Protein AF-A0A0B7BZN5-F1 (afdb_monomer_lite)

Radius of gyration: 13.62 Å; chains: 1; bounding box: 31×29×31 Å

Sequence (101 aa):
VNWSQHWFEYFPNPPINILGIIENLLAHHDLHLLQHFVKCGITSQIYAWPLLETVFSEVLTQDEWLMLWDNVLSNHPAFLIMSVVAYSICARGPLMKCTEL

pLDDT: mean 93.5, std 7.79, range [58.97, 98.56]

InterPro domains:
  IPR000195 Rab-GAP-TBC domain [PF00566] (19-86)
  IPR000195 Rab-GAP-TBC domain [PS50086] (1-76)
  IPR035969 Rab-GAP-TBC domain superfamily [SSF47923] (19-82)
  IPR051570 TBC1 domain family involved in cilium biogenesis [PTHR19853] (7-99)

Organism: NCBI:txid1028688

Structure (mmCIF, N/CA/C/O backbone):
data_AF-A0A0B7BZN5-F1
#
_entry.id   AF-A0A0B7BZN5-F1
#
loop_
_atom_site.group_PDB
_atom_site.id
_atom_site.type_symbol
_atom_site.label_atom_id
_atom_site.label_alt_id
_atom_site.label_comp_id
_atom_site.label_asym_id
_atom_site.label_entity_id
_atom_site.label_seq_id
_atom_site.pdbx_PDB_ins_code
_atom_site.Cartn_x
_atom_site.Cartn_y
_atom_site.Cartn_z
_atom_site.occupancy
_atom_site.B_iso_or_equiv
_atom_site.auth_seq_id
_atom_site.auth_comp_id
_atom_site.auth_asym_id
_atom_site.auth_atom_id
_atom_site.pdbx_PDB_model_num
ATOM 1 N N . VAL A 1 1 ? 13.185 -10.098 -15.461 1.00 58.97 1 VAL A N 1
ATOM 2 C CA . VAL A 1 1 ? 12.549 -9.794 -14.159 1.00 58.97 1 VAL A CA 1
ATOM 3 C C . VAL A 1 1 ? 11.083 -9.496 -14.426 1.00 58.97 1 VAL A C 1
ATOM 5 O O . VAL A 1 1 ? 10.825 -8.638 -15.259 1.00 58.97 1 VAL A O 1
ATOM 8 N N . ASN A 1 2 ? 10.149 -10.240 -13.827 1.00 70.62 2 ASN A N 1
ATOM 9 C CA . ASN A 1 2 ? 8.710 -10.059 -14.044 1.00 70.62 2 ASN A CA 1
ATOM 10 C C . ASN A 1 2 ? 8.070 -9.480 -12.772 1.00 70.62 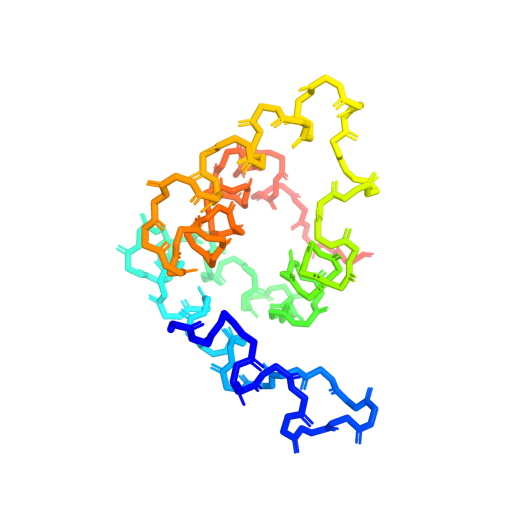2 ASN A C 1
ATOM 12 O O . ASN A 1 2 ? 7.862 -10.202 -11.803 1.00 70.62 2 ASN A O 1
ATOM 16 N N . TRP A 1 3 ? 7.809 -8.172 -12.778 1.00 68.31 3 TRP A N 1
ATOM 17 C CA . TRP A 1 3 ? 7.283 -7.414 -11.635 1.00 68.31 3 TRP A CA 1
ATOM 18 C C . TRP A 1 3 ? 5.851 -7.807 -11.255 1.00 68.31 3 TRP A C 1
ATOM 20 O O . TRP A 1 3 ? 5.472 -7.708 -10.093 1.00 68.31 3 TRP A O 1
ATOM 30 N N . SER A 1 4 ? 5.080 -8.305 -12.223 1.00 70.44 4 SER A N 1
ATOM 31 C CA . SER A 1 4 ? 3.633 -8.508 -12.095 1.00 70.44 4 SER A CA 1
ATOM 32 C C . SER A 1 4 ? 3.220 -9.957 -12.340 1.00 70.44 4 SER A C 1
ATOM 34 O O . SER A 1 4 ? 2.063 -10.218 -12.661 1.00 70.44 4 SER A O 1
ATOM 36 N N . GLN A 1 5 ? 4.149 -10.908 -12.198 1.00 74.56 5 GLN A N 1
ATOM 37 C CA . GLN A 1 5 ? 3.941 -12.306 -12.594 1.00 74.56 5 GLN A CA 1
ATOM 38 C C . GLN A 1 5 ? 2.681 -12.933 -11.981 1.00 74.56 5 GLN A C 1
ATOM 40 O O . GLN A 1 5 ? 1.986 -13.676 -12.666 1.00 74.56 5 GLN A O 1
ATOM 45 N N . HIS A 1 6 ? 2.375 -12.597 -10.727 1.00 81.06 6 HIS A N 1
ATOM 46 C CA . HIS A 1 6 ? 1.221 -13.124 -9.989 1.00 81.06 6 HIS A CA 1
ATOM 47 C C . HIS A 1 6 ? 0.084 -12.104 -9.827 1.00 81.06 6 HIS A C 1
ATOM 49 O O . HIS A 1 6 ? -0.929 -12.380 -9.192 1.00 81.06 6 HIS A O 1
ATOM 55 N N . TRP A 1 7 ? 0.239 -10.907 -10.396 1.00 81.06 7 TRP A N 1
ATOM 56 C CA . TRP A 1 7 ? -0.703 -9.805 -10.198 1.00 81.06 7 TRP A CA 1
ATOM 57 C C . TRP A 1 7 ? -2.031 -10.052 -10.926 1.00 81.06 7 TRP A C 1
ATOM 59 O O . TRP A 1 7 ? -3.094 -9.677 -10.448 1.00 81.06 7 TRP A O 1
ATOM 69 N N . PHE A 1 8 ? -1.986 -10.753 -12.057 1.00 81.12 8 PHE A N 1
ATOM 70 C CA . PHE A 1 8 ? -3.163 -11.007 -12.890 1.00 81.12 8 PHE A CA 1
ATOM 71 C C . PHE A 1 8 ? -3.700 -12.438 -12.779 1.00 81.12 8 PHE A C 1
ATOM 73 O O . PHE A 1 8 ? -4.571 -12.814 -13.557 1.00 81.12 8 PHE A O 1
ATOM 80 N N . GLU A 1 9 ? -3.217 -13.236 -11.818 1.00 82.81 9 GLU A N 1
ATOM 81 C CA . GLU A 1 9 ? -3.635 -14.642 -11.658 1.00 82.81 9 GLU A CA 1
ATOM 82 C C . GLU A 1 9 ? -5.146 -14.808 -11.469 1.00 82.81 9 GLU A C 1
ATOM 84 O O . GLU A 1 9 ? -5.716 -15.795 -11.929 1.00 82.81 9 GLU A O 1
ATOM 89 N N . TYR A 1 10 ? -5.793 -13.841 -10.818 1.00 80.00 10 TYR A N 1
ATOM 90 C CA . TYR A 1 10 ? -7.209 -13.913 -10.454 1.00 80.00 10 TYR A CA 1
ATOM 91 C C . TYR A 1 10 ? -8.071 -12.849 -11.138 1.00 80.00 10 TYR A C 1
ATOM 93 O O . TYR A 1 10 ? -9.227 -12.674 -10.747 1.00 80.00 10 TYR A O 1
ATOM 101 N N . PHE A 1 11 ? -7.537 -12.153 -12.150 1.00 79.69 11 PHE A N 1
ATOM 102 C CA . PHE A 1 11 ? -8.233 -11.058 -12.828 1.00 79.69 11 PHE A CA 1
ATOM 103 C C . PHE A 1 11 ? -9.642 -11.490 -13.294 1.00 79.69 11 PHE A C 1
ATOM 105 O O . PHE A 1 11 ? -9.775 -12.559 -13.899 1.00 79.69 11 PHE A O 1
ATOM 112 N N . PRO A 1 12 ? -10.704 -10.696 -13.031 1.00 81.81 12 PRO A N 1
ATOM 113 C CA . PRO A 1 12 ? -10.700 -9.308 -12.545 1.00 81.81 12 PRO A CA 1
ATOM 114 C C . PRO A 1 12 ? -10.603 -9.131 -11.019 1.00 81.81 12 PRO A C 1
ATOM 116 O O . PRO A 1 12 ? -10.648 -8.004 -10.542 1.00 81.81 12 PRO A O 1
ATOM 119 N N . ASN A 1 13 ? -10.485 -10.207 -10.241 1.00 85.62 13 ASN A N 1
ATOM 120 C CA . ASN A 1 13 ? -10.358 -10.107 -8.787 1.00 85.62 13 ASN A CA 1
ATOM 121 C C . ASN A 1 13 ? -8.942 -9.661 -8.368 1.00 85.62 13 ASN A C 1
ATOM 123 O O . ASN A 1 13 ? -7.979 -9.924 -9.099 1.00 85.62 13 ASN A O 1
ATOM 127 N N . PRO A 1 14 ? -8.790 -9.056 -7.172 1.00 87.25 14 PRO A N 1
ATOM 128 C CA . PRO A 1 14 ? -7.485 -8.698 -6.625 1.00 87.25 14 PRO A CA 1
ATOM 129 C C . PRO A 1 14 ? -6.525 -9.899 -6.521 1.00 87.25 14 PRO A C 1
ATOM 131 O O . PRO A 1 14 ? -6.966 -11.034 -6.313 1.00 87.25 14 PRO A O 1
ATOM 134 N N . PRO A 1 15 ? -5.200 -9.679 -6.590 1.00 90.62 15 PRO A N 1
ATOM 135 C CA . PRO A 1 15 ? -4.191 -10.726 -6.469 1.00 90.62 15 PRO A CA 1
ATOM 136 C C . PRO A 1 15 ? -4.061 -11.210 -5.019 1.00 90.62 15 PRO A C 1
ATOM 138 O O . PRO A 1 15 ? -3.186 -10.768 -4.273 1.00 90.62 15 PRO A O 1
ATOM 141 N N . ILE A 1 16 ? -4.912 -12.154 -4.617 1.00 91.31 16 ILE A N 1
ATOM 142 C CA . ILE A 1 16 ? -5.017 -12.654 -3.232 1.00 91.31 16 ILE A CA 1
ATOM 143 C C . ILE A 1 16 ? -3.658 -13.124 -2.686 1.00 91.31 16 ILE A C 1
ATOM 145 O O . ILE A 1 16 ? -3.325 -12.848 -1.536 1.00 91.31 16 ILE A O 1
ATOM 149 N N . ASN A 1 17 ? -2.835 -13.764 -3.523 1.00 92.31 17 ASN A N 1
ATOM 150 C CA . ASN A 1 17 ? -1.489 -14.207 -3.150 1.00 92.31 17 ASN A CA 1
ATOM 151 C C . ASN A 1 17 ? -0.577 -13.036 -2.741 1.00 92.31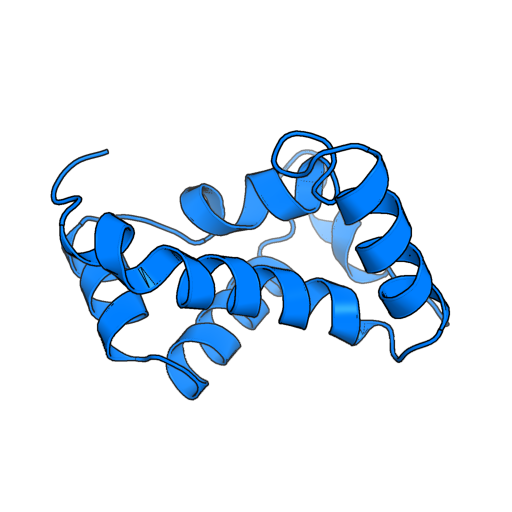 17 ASN A C 1
ATOM 153 O O . ASN A 1 17 ? 0.137 -13.122 -1.744 1.00 92.31 17 ASN A O 1
ATOM 157 N N . ILE A 1 18 ? -0.620 -11.925 -3.483 1.00 93.38 18 ILE A N 1
ATOM 158 C CA . ILE A 1 18 ? 0.170 -10.722 -3.183 1.00 93.38 18 ILE A CA 1
ATOM 159 C C . ILE A 1 18 ? -0.352 -10.049 -1.911 1.00 93.38 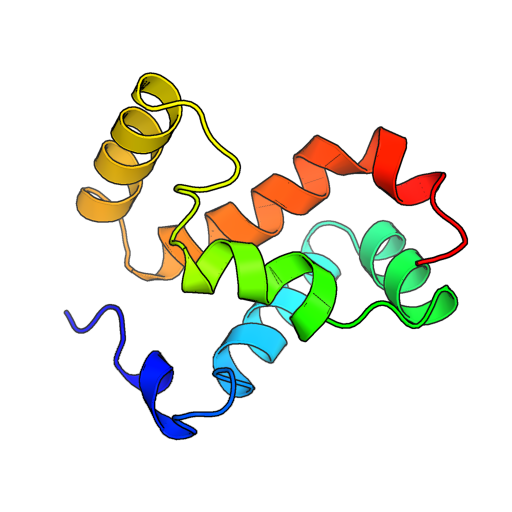18 ILE A C 1
ATOM 161 O O . ILE A 1 18 ? 0.437 -9.635 -1.063 1.00 93.38 18 ILE A O 1
ATOM 165 N N . LEU A 1 19 ? -1.673 -9.988 -1.742 1.00 96.00 19 LEU A N 1
ATOM 166 C CA . LEU A 1 19 ? -2.293 -9.436 -0.538 1.00 96.00 19 LEU A CA 1
ATOM 167 C C . LEU A 1 19 ? -1.922 -10.239 0.719 1.00 96.00 19 LEU A C 1
ATOM 169 O O . LEU A 1 19 ? -1.558 -9.649 1.734 1.00 96.00 19 LEU A O 1
ATOM 173 N N . GLY A 1 20 ? -1.888 -11.571 0.628 1.00 96.31 20 GLY A N 1
ATOM 174 C CA . GLY A 1 20 ? -1.401 -12.429 1.711 1.00 96.31 20 GLY A CA 1
ATOM 175 C C . GLY A 1 20 ? 0.084 -12.214 2.031 1.00 96.31 20 GLY A C 1
ATOM 176 O O . GLY A 1 20 ? 0.481 -12.242 3.195 1.00 96.31 20 GLY A O 1
ATOM 177 N N . ILE A 1 21 ? 0.925 -11.938 1.025 1.00 95.94 21 ILE A N 1
ATOM 178 C CA . ILE A 1 21 ? 2.326 -11.543 1.255 1.00 95.94 21 ILE A CA 1
ATOM 179 C C . ILE A 1 21 ? 2.390 -10.227 2.044 1.00 95.94 21 ILE A C 1
ATOM 181 O O . ILE A 1 21 ? 3.171 -10.126 2.989 1.00 95.94 21 ILE A O 1
ATOM 185 N N . ILE A 1 22 ? 1.558 -9.242 1.702 1.00 97.75 22 ILE A N 1
ATOM 186 C CA . ILE A 1 22 ? 1.502 -7.948 2.398 1.00 97.75 22 ILE A CA 1
ATOM 187 C C . ILE A 1 22 ? 1.062 -8.116 3.854 1.00 97.75 22 ILE A C 1
ATOM 189 O O . ILE A 1 22 ? 1.671 -7.511 4.734 1.00 97.75 22 ILE A O 1
ATOM 193 N N . GLU A 1 23 ? 0.063 -8.955 4.135 1.00 97.94 23 GLU A N 1
ATOM 194 C CA . GLU A 1 23 ? -0.352 -9.263 5.513 1.00 97.94 23 GLU A CA 1
ATOM 195 C C . GLU A 1 23 ? 0.777 -9.913 6.312 1.00 97.94 23 GLU A C 1
ATOM 197 O O . GLU A 1 23 ? 1.044 -9.494 7.435 1.00 97.94 23 GLU A O 1
ATOM 202 N N . ASN A 1 24 ? 1.493 -10.877 5.727 1.00 98.12 24 ASN A N 1
ATOM 203 C CA . ASN A 1 24 ? 2.630 -11.526 6.384 1.00 98.12 24 ASN A CA 1
ATOM 204 C C . ASN A 1 24 ? 3.770 -10.541 6.680 1.00 98.12 24 ASN A C 1
ATOM 206 O O . ASN A 1 24 ? 4.365 -10.581 7.757 1.00 98.12 24 ASN A O 1
ATOM 210 N N . LEU A 1 25 ? 4.071 -9.640 5.743 1.00 98.31 25 LEU A N 1
ATOM 211 C CA . LEU A 1 25 ? 5.080 -8.600 5.935 1.00 98.31 25 LEU A CA 1
ATOM 212 C C . LEU A 1 25 ? 4.643 -7.580 6.991 1.00 98.31 25 LEU A C 1
ATOM 214 O O . LEU A 1 25 ? 5.445 -7.199 7.843 1.00 98.31 25 LEU A O 1
ATOM 218 N N . LEU A 1 26 ? 3.372 -7.173 6.990 1.00 98.56 26 LEU A N 1
ATOM 219 C CA . LEU A 1 26 ? 2.833 -6.299 8.028 1.00 98.56 26 LEU A CA 1
ATOM 220 C C . LEU A 1 26 ? 2.870 -6.986 9.397 1.00 98.56 26 LEU A C 1
ATOM 222 O O . LEU A 1 26 ? 3.300 -6.366 10.361 1.00 98.56 26 LEU A O 1
ATOM 226 N N . ALA A 1 27 ? 2.515 -8.271 9.483 1.00 98.31 27 ALA A N 1
ATOM 227 C CA . ALA A 1 27 ? 2.631 -9.059 10.710 1.00 98.31 27 ALA A CA 1
ATOM 228 C C . ALA A 1 27 ? 4.072 -9.083 11.236 1.00 98.31 27 ALA A C 1
ATOM 230 O O . ALA A 1 27 ? 4.297 -9.000 12.442 1.00 98.31 27 ALA A O 1
ATOM 231 N N . HIS A 1 28 ? 5.043 -9.199 10.327 1.00 98.44 28 HIS A N 1
ATOM 232 C CA . HIS A 1 28 ? 6.461 -9.234 10.661 1.00 98.44 28 HIS A CA 1
ATOM 233 C C . HIS A 1 28 ? 6.977 -7.887 11.192 1.00 98.44 28 HIS A C 1
ATOM 235 O O . HIS A 1 28 ? 7.772 -7.872 12.131 1.00 98.44 28 HIS A O 1
ATOM 241 N N . HIS A 1 29 ? 6.530 -6.767 10.617 1.00 98.38 29 HIS A N 1
ATOM 242 C CA . HIS A 1 29 ? 7.045 -5.433 10.945 1.00 98.38 29 HIS A CA 1
ATOM 243 C C . HIS A 1 29 ? 6.221 -4.665 11.994 1.00 98.38 29 HIS A C 1
ATOM 245 O O . HIS A 1 29 ? 6.799 -3.919 12.783 1.00 98.38 29 HIS A O 1
ATOM 251 N N . ASP A 1 30 ? 4.899 -4.839 12.031 1.00 98.31 30 ASP A N 1
ATOM 252 C CA . ASP A 1 30 ? 3.994 -4.237 13.017 1.00 98.31 30 ASP A CA 1
ATOM 253 C C . ASP A 1 30 ? 2.764 -5.130 13.258 1.00 98.31 30 ASP A C 1
ATOM 255 O O . ASP A 1 30 ? 1.646 -4.874 12.799 1.00 98.31 30 ASP A O 1
ATOM 259 N N . LEU A 1 31 ? 2.977 -6.193 14.038 1.00 98.25 31 LEU A N 1
ATOM 260 C CA . LEU A 1 31 ? 1.920 -7.126 14.430 1.00 98.25 31 LEU A CA 1
ATOM 261 C C . LEU A 1 3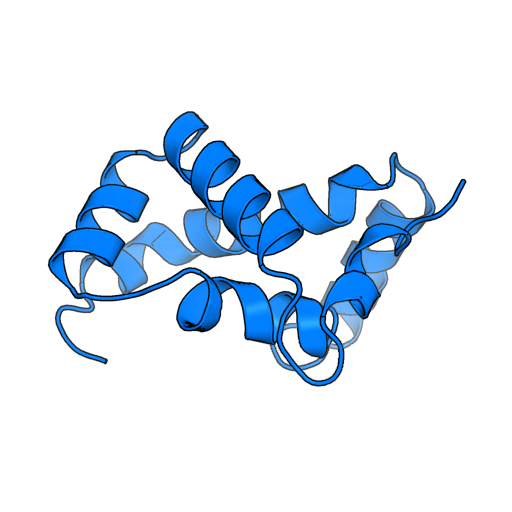1 ? 0.734 -6.430 15.113 1.00 98.25 31 LEU A C 1
ATOM 263 O O . LEU A 1 31 ? -0.404 -6.866 14.957 1.00 98.25 31 LEU A O 1
ATOM 267 N N . HIS A 1 32 ? 0.980 -5.359 15.869 1.00 98.31 32 HIS A N 1
ATOM 268 C CA . HIS A 1 32 ? -0.074 -4.663 16.601 1.00 98.31 32 HIS A CA 1
ATOM 269 C C . HIS A 1 32 ? -1.026 -3.929 15.651 1.00 98.31 32 HIS A C 1
ATOM 271 O O . HIS A 1 32 ? -2.239 -3.948 15.864 1.00 98.31 32 HIS A O 1
ATOM 277 N N . LEU A 1 33 ? -0.495 -3.313 14.590 1.00 98.38 33 LEU A N 1
ATOM 278 C CA . LEU A 1 33 ? -1.314 -2.698 13.548 1.00 98.38 33 LEU A CA 1
ATOM 279 C C . LEU A 1 33 ? -2.152 -3.749 12.806 1.00 98.38 33 LEU A C 1
ATOM 281 O O . LEU A 1 33 ? -3.354 -3.553 12.633 1.00 98.38 33 LEU A O 1
ATOM 285 N N . LEU A 1 34 ? -1.564 -4.897 12.453 1.00 98.44 34 LEU A N 1
ATOM 286 C CA . LEU A 1 34 ? -2.320 -5.987 11.826 1.00 98.44 34 LEU A CA 1
ATOM 287 C C . LEU A 1 34 ? -3.424 -6.531 12.746 1.00 98.44 34 LEU A C 1
ATOM 289 O O . LEU A 1 34 ? -4.549 -6.746 12.307 1.00 98.44 34 LEU A O 1
ATOM 293 N N . GLN A 1 35 ? -3.133 -6.735 14.032 1.00 98.25 35 GLN A N 1
ATOM 294 C CA . GLN A 1 35 ? -4.134 -7.189 15.003 1.00 98.25 35 GLN A CA 1
ATOM 295 C C . GLN A 1 35 ? -5.291 -6.197 15.143 1.00 98.25 35 GLN A C 1
ATOM 297 O O . GLN A 1 35 ? -6.442 -6.616 15.278 1.00 98.25 35 GLN A O 1
ATOM 302 N N . HIS A 1 36 ? -5.003 -4.895 15.088 1.00 98.12 36 HIS A N 1
ATOM 303 C CA . HIS A 1 36 ? -6.029 -3.855 15.068 1.00 98.12 36 HIS A CA 1
ATOM 304 C C . HIS A 1 36 ? -6.912 -3.959 13.822 1.00 98.12 36 HIS A C 1
ATOM 306 O O . HIS A 1 36 ? -8.133 -3.993 13.950 1.00 98.12 36 HIS A O 1
ATOM 312 N N . PHE A 1 37 ? -6.315 -4.116 12.637 1.00 97.81 37 PHE A N 1
ATOM 313 C CA . PHE A 1 37 ? -7.060 -4.355 11.397 1.00 97.81 37 PHE A CA 1
ATOM 314 C C . PHE A 1 37 ? -7.968 -5.580 11.495 1.00 97.81 37 PHE A C 1
ATOM 316 O O . PHE A 1 37 ? -9.167 -5.464 11.253 1.00 97.81 37 PHE A O 1
ATOM 323 N N . VAL A 1 38 ? -7.439 -6.720 11.951 1.00 97.38 38 VAL A N 1
ATOM 324 C CA . VAL A 1 38 ? -8.219 -7.953 12.142 1.00 97.38 38 VAL A CA 1
ATOM 325 C C . VAL A 1 38 ? -9.381 -7.729 13.110 1.00 97.38 38 VAL A C 1
ATOM 327 O O . VAL A 1 38 ? -10.505 -8.141 12.827 1.00 97.38 38 VAL A O 1
ATOM 330 N N . LYS A 1 39 ? -9.146 -7.039 14.233 1.00 97.38 39 LYS A N 1
ATOM 331 C CA . LYS A 1 39 ? -10.190 -6.723 15.219 1.00 97.38 39 LYS A CA 1
ATOM 332 C C . LYS A 1 39 ? -11.304 -5.851 14.629 1.00 97.38 39 LYS A C 1
ATOM 334 O O . LYS A 1 39 ? -12.463 -6.037 14.990 1.00 97.38 39 LYS A O 1
ATOM 339 N N . CYS A 1 40 ? -10.959 -4.926 13.740 1.00 96.69 40 CYS A N 1
ATOM 340 C CA . CYS A 1 40 ? -11.899 -4.040 13.054 1.00 96.69 40 CYS A CA 1
ATOM 341 C C . CYS A 1 40 ? -12.493 -4.642 11.767 1.00 96.69 40 CYS A C 1
ATOM 343 O O . CYS A 1 40 ? -13.256 -3.965 11.085 1.00 96.69 40 CYS A O 1
ATOM 345 N N . GLY A 1 41 ? -12.163 -5.890 11.411 1.00 96.31 41 GLY A N 1
ATOM 346 C CA . GLY A 1 41 ? -12.626 -6.512 10.165 1.00 96.31 41 GLY A CA 1
ATOM 347 C C . GLY A 1 41 ? -12.011 -5.907 8.896 1.00 96.31 41 GLY A C 1
ATOM 348 O O . GLY A 1 41 ? -12.547 -6.090 7.804 1.00 96.31 41 GLY A O 1
ATOM 349 N N . ILE A 1 42 ? -10.891 -5.192 9.022 1.00 96.69 42 ILE A N 1
ATOM 350 C CA . ILE A 1 42 ? -10.156 -4.597 7.905 1.00 96.69 42 ILE A CA 1
ATOM 351 C C . ILE A 1 42 ? -9.273 -5.669 7.269 1.00 96.69 42 ILE A C 1
ATOM 353 O O . ILE A 1 42 ? -8.389 -6.227 7.917 1.00 96.69 42 ILE A O 1
ATOM 357 N N . THR A 1 43 ? -9.496 -5.942 5.986 1.00 96.75 43 THR A N 1
ATOM 358 C CA . THR A 1 43 ? -8.700 -6.905 5.212 1.00 96.75 43 THR A CA 1
ATOM 359 C C . THR A 1 43 ? -7.667 -6.190 4.344 1.00 96.75 43 THR A C 1
ATOM 361 O O . THR A 1 43 ? -7.811 -5.004 4.037 1.00 96.75 43 THR A O 1
ATOM 364 N N . SER A 1 44 ? -6.648 -6.908 3.875 1.00 97.12 44 SER A N 1
ATOM 365 C CA . SER A 1 44 ? -5.688 -6.400 2.878 1.00 97.12 44 SER A CA 1
ATOM 366 C C . SER A 1 44 ? -6.323 -5.922 1.569 1.00 97.12 44 SER A C 1
ATOM 368 O O . SER A 1 44 ? -5.768 -5.046 0.907 1.00 97.12 44 SER A O 1
ATOM 370 N N . GLN A 1 45 ? -7.523 -6.390 1.218 1.00 96.06 45 GLN A N 1
ATOM 371 C CA . GLN A 1 45 ? -8.279 -5.820 0.096 1.00 96.06 45 GLN A CA 1
ATOM 372 C C . GLN A 1 45 ? -8.725 -4.373 0.349 1.00 96.06 45 GLN A C 1
ATOM 374 O O . GLN A 1 45 ? -8.962 -3.637 -0.598 1.00 96.06 45 GLN A O 1
ATOM 379 N N . ILE A 1 46 ? -8.833 -3.953 1.609 1.00 96.19 46 ILE A N 1
ATOM 380 C CA . ILE A 1 46 ? -9.257 -2.600 1.976 1.00 96.19 46 ILE A CA 1
ATOM 381 C C . ILE A 1 46 ? -8.046 -1.675 2.084 1.00 96.19 46 ILE A C 1
ATOM 383 O O . ILE A 1 46 ? -8.037 -0.607 1.484 1.00 96.19 46 ILE A O 1
ATOM 387 N N . TYR A 1 47 ? -7.015 -2.068 2.838 1.00 96.06 47 TYR A N 1
ATOM 388 C CA . TYR A 1 47 ? -5.903 -1.156 3.140 1.00 96.06 47 TYR A CA 1
ATOM 389 C C . TYR A 1 47 ? -4.729 -1.237 2.153 1.00 96.06 47 TYR A C 1
ATOM 391 O O . TYR A 1 47 ? -3.929 -0.306 2.099 1.00 96.06 47 TYR A O 1
ATOM 399 N N . ALA A 1 48 ? -4.587 -2.337 1.404 1.00 97.25 48 ALA A N 1
ATOM 400 C CA . ALA A 1 48 ? -3.426 -2.577 0.545 1.00 97.25 48 ALA A CA 1
ATOM 401 C C . ALA A 1 48 ? -3.768 -2.635 -0.947 1.00 97.25 48 ALA A C 1
ATOM 403 O O . ALA A 1 48 ? -3.008 -2.107 -1.758 1.00 97.25 48 ALA A O 1
ATOM 404 N N . TRP A 1 49 ? -4.894 -3.252 -1.326 1.00 95.81 49 TRP A N 1
ATOM 405 C CA . TRP A 1 49 ? -5.270 -3.364 -2.738 1.00 95.81 49 TRP A CA 1
ATOM 406 C C . TRP A 1 49 ? -5.411 -2.009 -3.447 1.00 95.81 49 TRP A C 1
ATOM 408 O O . TRP A 1 49 ? -4.790 -1.882 -4.498 1.00 95.81 49 TRP A O 1
ATOM 418 N N . PRO A 1 50 ? -6.085 -0.981 -2.891 1.00 95.75 50 PRO A N 1
ATOM 419 C CA . PRO A 1 50 ? -6.202 0.311 -3.574 1.00 95.75 50 PRO A CA 1
ATOM 420 C C . PRO A 1 50 ? -4.838 0.942 -3.891 1.00 95.75 50 PRO A C 1
ATOM 422 O O . PRO A 1 50 ? -4.637 1.492 -4.967 1.00 95.75 50 PRO A O 1
ATOM 425 N N . LEU A 1 51 ? -3.857 0.777 -2.994 1.00 96.94 51 LEU A N 1
ATOM 426 C CA . LEU A 1 51 ? -2.490 1.267 -3.197 1.00 96.94 51 LEU A CA 1
ATOM 427 C C . LEU A 1 51 ? -1.787 0.554 -4.355 1.00 96.94 51 LEU A C 1
ATOM 429 O O . LEU A 1 51 ? -1.049 1.182 -5.111 1.00 96.94 51 LEU A O 1
ATOM 433 N N . LEU A 1 52 ? -2.000 -0.756 -4.492 1.00 94.81 52 LEU A N 1
ATOM 434 C CA . LEU A 1 52 ? -1.463 -1.533 -5.604 1.00 94.81 52 LEU A CA 1
ATOM 435 C C . LEU A 1 52 ? -2.194 -1.221 -6.907 1.00 94.81 52 LEU A C 1
ATOM 437 O O . LEU A 1 52 ? -1.537 -0.959 -7.906 1.00 94.81 52 LEU A O 1
ATOM 441 N N . GLU A 1 53 ? -3.524 -1.234 -6.908 1.00 93.69 53 GLU A N 1
ATOM 442 C CA . GLU A 1 53 ? -4.366 -1.048 -8.093 1.00 93.69 53 GLU A CA 1
ATOM 443 C C . GLU A 1 53 ? -4.034 0.244 -8.841 1.00 93.69 53 GLU A C 1
ATOM 445 O O . GLU A 1 53 ? -3.872 0.241 -10.060 1.00 93.69 53 GLU A O 1
ATOM 450 N N . THR A 1 54 ? -3.843 1.332 -8.098 1.00 95.00 54 THR A N 1
ATOM 451 C CA . THR A 1 54 ? -3.484 2.642 -8.653 1.00 95.00 54 THR A CA 1
ATOM 452 C C . THR A 1 54 ? -1.970 2.846 -8.711 1.00 95.00 54 THR A C 1
ATOM 454 O O . THR A 1 54 ? -1.482 3.892 -9.136 1.00 95.00 54 THR A O 1
ATOM 457 N N . VAL A 1 55 ? -1.202 1.882 -8.209 1.00 95.44 55 VAL A N 1
ATOM 458 C CA . VAL A 1 55 ? 0.240 1.962 -7.977 1.00 95.44 55 VAL A CA 1
ATOM 459 C C . VAL A 1 55 ? 0.639 3.285 -7.312 1.00 95.44 55 VAL A C 1
ATOM 461 O O . VAL A 1 55 ? 1.499 4.016 -7.801 1.00 95.44 55 VAL A O 1
ATOM 464 N N . PHE A 1 56 ? -0.037 3.605 -6.205 1.00 97.75 56 PHE A N 1
ATOM 465 C CA . PHE A 1 56 ? 0.095 4.817 -5.385 1.00 97.75 56 PHE A CA 1
ATOM 466 C C . PHE A 1 56 ? -0.330 6.150 -6.014 1.00 97.75 56 PHE A C 1
ATOM 468 O O . PHE A 1 56 ? -0.270 7.170 -5.329 1.00 97.75 56 PHE A O 1
ATOM 475 N N . SER A 1 57 ? -0.779 6.184 -7.271 1.00 97.50 57 SER A N 1
ATOM 476 C CA . SER A 1 57 ? -1.084 7.455 -7.952 1.00 97.50 57 SER A CA 1
ATOM 477 C C . SER A 1 57 ? -2.227 8.258 -7.318 1.00 97.50 57 SER A C 1
ATOM 479 O O . SER A 1 57 ? -2.251 9.476 -7.454 1.00 97.50 57 SER A O 1
ATOM 481 N N . GLU A 1 58 ? -3.148 7.608 -6.601 1.00 97.81 58 GLU A N 1
ATOM 482 C CA . GLU A 1 58 ? -4.282 8.276 -5.948 1.00 97.81 58 GLU A CA 1
ATOM 483 C C . GLU A 1 58 ? -3.979 8.783 -4.531 1.00 97.81 58 GLU A C 1
ATOM 485 O O . GLU A 1 58 ? -4.762 9.553 -3.978 1.00 97.81 58 GLU A O 1
ATOM 490 N N . VAL A 1 59 ? -2.857 8.371 -3.929 1.00 96.94 59 VAL A N 1
ATOM 491 C CA . VAL A 1 59 ? -2.532 8.702 -2.528 1.00 96.94 59 VAL A CA 1
ATOM 492 C C . VAL A 1 59 ? -1.274 9.548 -2.357 1.00 96.94 59 VAL A C 1
ATOM 494 O O . VAL A 1 59 ? -1.059 10.090 -1.274 1.00 96.94 59 VAL A O 1
ATOM 497 N N . LEU A 1 60 ? -0.438 9.645 -3.391 1.00 97.75 60 LEU A N 1
ATOM 498 C CA . LEU A 1 60 ? 0.770 10.467 -3.400 1.00 97.75 60 LEU A CA 1
ATOM 499 C C . LEU A 1 60 ? 0.586 11.675 -4.313 1.00 97.75 60 LEU A C 1
ATOM 501 O O . LEU A 1 60 ? -0.106 11.611 -5.329 1.00 97.75 60 LEU A O 1
ATOM 505 N N . THR A 1 61 ? 1.258 12.775 -3.982 1.00 98.25 61 THR A N 1
ATOM 506 C CA . THR A 1 61 ? 1.435 13.868 -4.944 1.00 98.25 61 THR A CA 1
ATOM 507 C C . THR A 1 61 ? 2.292 13.406 -6.126 1.00 98.25 61 THR A C 1
ATOM 509 O O . THR A 1 61 ? 3.017 12.415 -6.033 1.00 98.25 61 THR A O 1
ATOM 512 N N . GLN A 1 62 ? 2.246 14.133 -7.247 1.00 98.00 62 GLN A N 1
ATOM 513 C CA . GLN A 1 62 ? 3.041 13.791 -8.432 1.00 98.00 62 GLN A CA 1
ATOM 514 C C . GLN A 1 62 ? 4.541 13.667 -8.111 1.00 98.00 62 GLN A C 1
ATOM 516 O O . GLN A 1 62 ? 5.176 12.707 -8.544 1.00 98.00 62 GLN A O 1
ATOM 521 N N . ASP A 1 63 ? 5.097 14.606 -7.343 1.00 98.44 63 ASP A N 1
ATOM 522 C CA . ASP A 1 63 ? 6.525 14.613 -7.010 1.00 98.44 63 ASP A CA 1
ATOM 523 C C . ASP A 1 63 ? 6.903 13.412 -6.127 1.00 98.44 63 ASP A C 1
ATOM 525 O O . ASP A 1 63 ? 7.873 12.710 -6.412 1.00 98.44 63 ASP A O 1
ATOM 529 N N . GLU A 1 64 ? 6.102 13.109 -5.101 1.00 98.06 64 GLU A N 1
ATOM 530 C CA . GLU A 1 64 ? 6.310 11.940 -4.233 1.00 98.06 64 GLU A CA 1
ATOM 531 C C . GLU A 1 64 ? 6.161 10.622 -4.996 1.00 98.06 64 GLU A C 1
ATOM 533 O O . GLU A 1 64 ? 6.920 9.679 -4.769 1.00 98.06 64 GLU A O 1
ATOM 538 N N . TRP A 1 65 ? 5.197 10.554 -5.916 1.00 98.38 65 TRP A N 1
ATOM 539 C CA . TRP A 1 65 ? 4.970 9.385 -6.756 1.00 98.38 65 TRP A CA 1
ATOM 540 C C . TRP A 1 65 ? 6.169 9.122 -7.669 1.00 98.38 65 TRP A C 1
ATOM 542 O O . TRP A 1 65 ? 6.648 7.990 -7.732 1.00 98.38 65 TRP A O 1
ATOM 552 N N . LEU A 1 66 ? 6.712 10.159 -8.315 1.00 98.25 66 LEU A N 1
ATOM 553 C CA . LEU A 1 66 ? 7.926 10.041 -9.128 1.00 98.25 66 LEU A CA 1
ATOM 554 C C . LEU A 1 66 ? 9.123 9.583 -8.284 1.00 98.25 66 LEU A C 1
A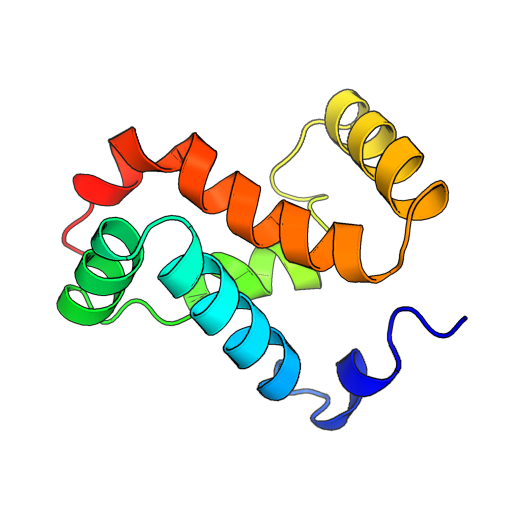TOM 556 O O . LEU A 1 66 ? 9.813 8.642 -8.671 1.00 98.25 66 LEU A O 1
ATOM 560 N N . MET A 1 67 ? 9.316 10.159 -7.094 1.00 97.88 67 MET A N 1
ATOM 561 C CA . MET A 1 67 ? 10.379 9.738 -6.173 1.00 97.88 67 MET A CA 1
ATOM 562 C C . MET A 1 67 ? 10.226 8.279 -5.721 1.00 97.88 67 MET A C 1
ATOM 564 O O . MET A 1 67 ? 11.216 7.548 -5.616 1.00 97.88 67 MET A O 1
ATOM 568 N N . LEU A 1 68 ? 8.999 7.824 -5.449 1.00 97.88 68 LEU A N 1
ATOM 569 C CA . LEU A 1 68 ? 8.734 6.422 -5.134 1.00 97.88 68 LEU A CA 1
ATOM 570 C C . LEU A 1 68 ? 9.124 5.530 -6.316 1.00 97.88 68 LEU A C 1
ATOM 572 O O . LEU A 1 68 ? 9.799 4.518 -6.126 1.00 97.88 68 LEU A O 1
ATOM 576 N N . TRP A 1 69 ? 8.737 5.912 -7.531 1.00 97.31 69 TRP A N 1
ATOM 577 C CA . TRP A 1 69 ? 8.994 5.123 -8.730 1.00 97.31 69 TRP A CA 1
ATOM 578 C C . TRP A 1 69 ? 10.461 5.084 -9.150 1.00 97.31 69 TRP A C 1
ATOM 580 O O . TRP A 1 69 ? 10.906 4.031 -9.607 1.00 97.31 69 TRP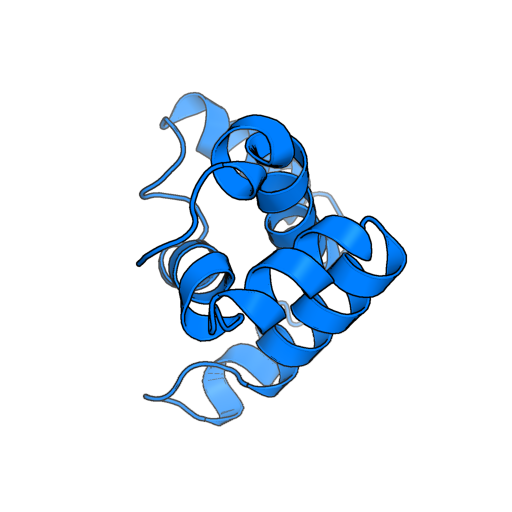 A O 1
ATOM 590 N N . ASP A 1 70 ? 11.242 6.135 -8.897 1.00 97.94 70 ASP A N 1
ATOM 591 C CA . ASP A 1 70 ? 12.703 6.086 -9.033 1.00 97.94 70 ASP A CA 1
ATOM 592 C C . ASP A 1 70 ? 13.290 4.942 -8.192 1.00 97.94 70 ASP A C 1
ATOM 594 O O . ASP A 1 70 ? 14.164 4.198 -8.646 1.00 97.94 70 ASP A O 1
ATOM 598 N N . ASN A 1 71 ? 12.761 4.738 -6.981 1.00 96.88 71 ASN A N 1
ATOM 599 C CA . ASN A 1 71 ? 13.184 3.652 -6.105 1.00 96.88 71 ASN A CA 1
ATOM 600 C C . ASN A 1 71 ? 12.631 2.297 -6.544 1.00 96.88 71 ASN A C 1
ATOM 602 O O . ASN A 1 71 ? 13.384 1.324 -6.540 1.00 96.88 71 ASN A O 1
ATOM 606 N N . VAL A 1 72 ? 11.357 2.222 -6.939 1.00 95.62 72 VAL A N 1
ATOM 607 C CA . VAL A 1 72 ? 10.750 0.988 -7.454 1.00 95.62 72 VAL A CA 1
ATOM 608 C C . VAL A 1 72 ? 11.570 0.487 -8.639 1.00 95.62 72 VAL A C 1
ATOM 610 O O . VAL A 1 72 ? 12.056 -0.630 -8.589 1.00 95.62 72 VAL A O 1
ATOM 613 N N . LEU A 1 73 ? 11.834 1.312 -9.651 1.00 94.25 73 LEU A N 1
ATOM 614 C CA . LEU A 1 73 ? 12.546 0.882 -10.861 1.00 94.25 73 LEU A CA 1
ATOM 615 C C . LEU A 1 73 ? 14.025 0.547 -10.620 1.00 94.25 73 LEU A C 1
ATOM 617 O O . LEU A 1 73 ? 14.588 -0.273 -11.346 1.00 94.25 73 LEU A O 1
ATOM 621 N N . SER A 1 74 ? 14.649 1.160 -9.611 1.00 95.50 74 SER A N 1
ATOM 622 C CA . SER A 1 74 ? 16.074 0.973 -9.307 1.00 95.50 74 SER A CA 1
ATOM 623 C C . SER A 1 74 ? 16.365 -0.186 -8.347 1.00 95.50 74 SER A C 1
ATOM 625 O O . SER A 1 74 ? 17.526 -0.557 -8.180 1.00 95.50 74 SER A O 1
ATOM 627 N N . ASN A 1 75 ? 15.344 -0.766 -7.707 1.00 93.50 75 ASN A N 1
ATOM 628 C CA . ASN A 1 75 ? 15.500 -1.821 -6.703 1.00 93.50 75 ASN A CA 1
ATOM 629 C C . ASN A 1 75 ? 14.874 -3.159 -7.135 1.00 93.50 75 ASN A C 1
ATOM 631 O O . ASN A 1 75 ? 14.395 -3.346 -8.251 1.00 93.50 75 ASN A O 1
ATOM 635 N N . HIS A 1 76 ? 14.924 -4.145 -6.236 1.00 92.19 76 HIS A N 1
ATOM 636 C CA . HIS A 1 76 ? 14.296 -5.449 -6.435 1.00 92.19 76 HIS A CA 1
ATOM 637 C C . HIS A 1 76 ? 12.761 -5.325 -6.587 1.00 92.19 76 HIS A C 1
ATOM 639 O O . HIS A 1 76 ? 12.168 -4.515 -5.878 1.00 92.19 76 HIS A O 1
ATOM 645 N N . PRO A 1 77 ? 12.085 -6.184 -7.384 1.00 89.44 77 PRO A N 1
ATOM 646 C CA . PRO A 1 77 ? 10.623 -6.204 -7.540 1.00 89.44 77 PRO A CA 1
ATOM 647 C C . PRO A 1 77 ? 9.789 -6.116 -6.266 1.00 89.44 77 PRO A C 1
ATOM 649 O O . PRO A 1 77 ? 8.747 -5.468 -6.223 1.00 89.44 77 PRO A O 1
ATOM 652 N N . ALA A 1 78 ? 10.283 -6.749 -5.203 1.00 91.19 78 ALA A N 1
ATOM 653 C CA . ALA A 1 78 ? 9.648 -6.731 -3.890 1.00 91.19 78 ALA A CA 1
ATOM 654 C C . ALA A 1 78 ? 9.562 -5.327 -3.264 1.00 91.19 78 ALA A C 1
ATOM 656 O O . ALA A 1 78 ? 8.782 -5.144 -2.335 1.00 91.19 78 ALA A O 1
ATOM 657 N N . PHE A 1 79 ? 10.323 -4.340 -3.753 1.00 94.88 79 PHE A N 1
ATOM 658 C CA . PHE A 1 79 ? 10.317 -2.979 -3.224 1.00 94.88 79 PHE A CA 1
ATOM 659 C C . PHE A 1 79 ? 8.913 -2.373 -3.253 1.00 94.88 79 PHE A C 1
ATOM 661 O O . PHE A 1 79 ? 8.485 -1.832 -2.243 1.00 94.88 79 PHE A O 1
ATOM 668 N N . LEU A 1 80 ? 8.157 -2.562 -4.341 1.00 95.19 80 LEU A N 1
ATOM 669 C CA . LEU A 1 80 ? 6.781 -2.065 -4.433 1.00 95.19 80 LEU A CA 1
ATOM 670 C C . LEU A 1 80 ? 5.884 -2.651 -3.329 1.00 95.19 80 LEU A C 1
ATOM 672 O O . LEU A 1 80 ? 5.141 -1.922 -2.679 1.00 95.19 80 LEU A O 1
ATOM 676 N N . ILE A 1 81 ? 5.994 -3.958 -3.075 1.00 95.25 81 ILE A N 1
ATOM 677 C CA . ILE A 1 81 ? 5.240 -4.645 -2.015 1.00 95.25 81 ILE A CA 1
ATOM 678 C C . ILE A 1 81 ? 5.647 -4.118 -0.633 1.00 95.25 81 ILE A C 1
ATOM 680 O O . ILE A 1 81 ? 4.792 -3.859 0.214 1.00 95.25 81 ILE A O 1
ATOM 684 N N . MET A 1 82 ? 6.946 -3.897 -0.413 1.00 97.00 82 MET A N 1
ATOM 685 C CA . MET A 1 82 ? 7.458 -3.301 0.823 1.00 97.00 82 MET A CA 1
ATOM 686 C C . MET A 1 82 ? 6.962 -1.865 1.018 1.00 97.00 82 MET A C 1
ATOM 688 O O . MET A 1 82 ? 6.644 -1.489 2.144 1.00 97.00 82 MET A O 1
ATOM 692 N N . SER A 1 83 ? 6.841 -1.072 -0.051 1.00 97.88 83 SER A N 1
ATOM 693 C CA . SER A 1 83 ? 6.294 0.286 0.009 1.00 97.88 83 SER A CA 1
ATOM 694 C C . SER A 1 83 ? 4.838 0.303 0.473 1.00 97.88 83 SER A C 1
ATOM 696 O O . SER A 1 83 ? 4.468 1.187 1.240 1.00 97.88 83 SER A O 1
ATOM 698 N N . VAL A 1 84 ? 4.024 -0.688 0.088 1.00 97.75 84 VAL A N 1
ATOM 699 C CA . VAL A 1 84 ? 2.631 -0.824 0.567 1.00 97.75 84 VAL A CA 1
ATOM 700 C C . VAL A 1 84 ? 2.589 -1.045 2.074 1.00 97.75 84 VAL A C 1
ATOM 702 O O . VAL A 1 84 ? 1.860 -0.354 2.783 1.00 97.75 84 VAL A O 1
ATOM 705 N N . VAL A 1 85 ? 3.424 -1.951 2.584 1.00 98.31 85 VAL A N 1
ATOM 706 C CA . VAL A 1 85 ? 3.532 -2.216 4.027 1.00 98.31 85 VAL A CA 1
ATOM 707 C C . VAL A 1 85 ? 4.035 -0.975 4.769 1.00 98.31 85 VAL A C 1
ATOM 709 O O . VAL A 1 85 ? 3.468 -0.584 5.791 1.00 98.31 85 VAL A O 1
ATOM 712 N N . ALA A 1 86 ? 5.073 -0.325 4.238 1.00 98.25 86 ALA A N 1
ATOM 713 C CA . ALA A 1 86 ? 5.649 0.880 4.820 1.00 98.25 86 ALA A CA 1
ATOM 714 C C . ALA A 1 86 ? 4.630 2.023 4.893 1.00 98.25 86 ALA A C 1
ATOM 716 O O . ALA A 1 86 ? 4.557 2.693 5.918 1.00 98.25 86 ALA A O 1
ATOM 717 N N . TYR A 1 87 ? 3.798 2.201 3.864 1.00 98.12 87 TYR A N 1
ATOM 718 C CA . TYR A 1 87 ? 2.747 3.218 3.847 1.00 98.12 87 TYR A CA 1
ATOM 719 C C . TYR A 1 87 ? 1.767 3.049 5.019 1.00 98.12 87 TYR A C 1
ATOM 721 O O . TYR A 1 87 ? 1.503 4.007 5.749 1.00 98.12 87 TYR A O 1
ATOM 729 N N . SER A 1 88 ? 1.293 1.822 5.273 1.00 97.06 88 SER A N 1
ATOM 730 C CA . SER A 1 88 ? 0.421 1.537 6.423 1.00 97.06 88 SER A CA 1
ATOM 731 C C . SER A 1 88 ? 1.111 1.823 7.760 1.00 97.06 88 SER A C 1
ATOM 733 O O . SER A 1 88 ? 0.507 2.412 8.654 1.00 97.06 88 SER A O 1
ATOM 735 N N . ILE A 1 89 ? 2.388 1.458 7.900 1.00 98.31 89 ILE A N 1
ATOM 736 C CA . ILE A 1 89 ? 3.157 1.696 9.131 1.00 98.31 89 ILE A CA 1
ATOM 737 C C . ILE A 1 89 ? 3.407 3.197 9.346 1.00 98.31 89 ILE A C 1
ATOM 739 O O . ILE A 1 89 ? 3.257 3.694 10.463 1.00 98.31 89 ILE A O 1
ATOM 743 N N . CYS A 1 90 ? 3.717 3.957 8.294 1.00 98.00 90 CYS A N 1
ATOM 744 C CA . CYS A 1 90 ? 3.854 5.414 8.358 1.00 98.00 90 CYS A CA 1
ATOM 745 C C . CYS A 1 90 ? 2.552 6.087 8.825 1.00 98.00 90 CYS A C 1
ATOM 747 O O . CYS A 1 90 ? 2.588 7.032 9.613 1.00 98.00 90 CYS A O 1
ATOM 749 N N . ALA A 1 91 ? 1.400 5.559 8.406 1.00 96.50 91 ALA A N 1
ATOM 750 C CA . ALA A 1 91 ? 0.077 6.028 8.808 1.00 96.50 91 ALA A CA 1
ATOM 751 C C . ALA A 1 91 ? -0.452 5.380 10.107 1.00 96.50 91 ALA A C 1
ATOM 753 O O . ALA A 1 91 ? -1.611 5.583 10.474 1.00 96.50 91 ALA A O 1
ATOM 754 N N . ARG A 1 92 ? 0.371 4.630 10.853 1.00 97.56 92 ARG A N 1
ATOM 755 C CA . ARG A 1 92 ? -0.056 3.879 12.049 1.00 97.56 92 ARG A CA 1
ATOM 756 C C . ARG A 1 92 ? -0.813 4.730 13.066 1.00 97.56 92 ARG A C 1
ATOM 758 O O . ARG A 1 92 ? -1.812 4.286 13.617 1.00 97.56 92 ARG A O 1
ATOM 765 N N . GLY A 1 93 ? -0.331 5.940 13.348 1.00 97.62 93 GLY A N 1
ATOM 766 C CA . GLY A 1 93 ? -0.913 6.833 14.357 1.00 97.62 93 GLY A CA 1
ATOM 767 C C . GLY A 1 93 ? -2.424 7.058 14.186 1.00 97.62 93 GLY A C 1
ATOM 768 O O . GLY A 1 93 ? -3.177 6.757 15.116 1.00 97.62 93 GLY A O 1
ATOM 769 N N . PRO A 1 94 ? -2.883 7.587 13.038 1.00 96.75 94 PRO A N 1
ATOM 770 C CA . PRO A 1 94 ? -4.309 7.706 12.746 1.00 96.75 94 PRO A CA 1
ATOM 771 C C . PRO A 1 94 ? -5.007 6.349 12.579 1.00 96.75 94 PRO A C 1
ATOM 773 O O . PRO A 1 94 ? -6.085 6.178 13.142 1.00 96.75 94 PRO A O 1
ATOM 776 N N . LEU A 1 95 ? -4.393 5.365 11.911 1.00 96.56 95 LEU A N 1
ATOM 777 C CA . LEU A 1 95 ? -5.020 4.057 11.663 1.00 96.56 95 LEU A CA 1
ATOM 778 C C . LEU A 1 95 ? -5.393 3.309 12.951 1.00 96.56 95 LEU A C 1
ATOM 780 O O . LEU A 1 95 ? -6.467 2.723 13.037 1.00 96.56 95 LEU A O 1
ATOM 784 N N . MET A 1 96 ? -4.562 3.399 13.992 1.00 97.19 96 MET A N 1
ATOM 785 C CA . MET A 1 96 ? -4.838 2.806 15.308 1.00 97.19 96 MET A CA 1
ATOM 786 C C . MET A 1 96 ? -6.039 3.437 16.035 1.00 97.19 96 MET A C 1
ATOM 788 O O . MET A 1 96 ? -6.516 2.877 17.021 1.00 97.19 96 MET A O 1
ATOM 792 N N . LYS A 1 97 ? -6.506 4.615 15.602 1.00 96.31 97 LYS A N 1
ATOM 793 C CA . LYS A 1 97 ? -7.680 5.301 16.169 1.00 96.31 97 LYS A CA 1
ATOM 794 C C . LYS A 1 97 ? -8.964 4.999 15.397 1.00 96.31 97 LYS A C 1
ATOM 796 O O . LYS A 1 97 ? -10.043 5.224 15.934 1.00 96.31 97 LYS A O 1
ATOM 801 N N . CYS A 1 98 ? -8.858 4.505 14.166 1.00 93.50 98 CYS A N 1
ATOM 802 C CA . CYS A 1 98 ? -10.001 4.101 13.357 1.00 93.50 98 CYS A CA 1
ATOM 803 C C . CYS A 1 98 ? -10.561 2.783 13.895 1.00 93.50 98 CYS A C 1
ATOM 805 O O . CYS A 1 98 ? -9.892 1.756 13.829 1.00 93.50 98 CYS A O 1
ATOM 807 N N . THR A 1 99 ? -11.767 2.809 14.456 1.00 91.38 99 THR A N 1
ATOM 808 C CA . THR A 1 99 ? -12.446 1.613 14.984 1.00 91.38 99 THR A CA 1
ATOM 809 C C . THR A 1 99 ? -13.528 1.070 14.056 1.00 91.38 99 THR A C 1
ATOM 811 O O . THR A 1 99 ? -14.009 -0.038 14.281 1.00 91.38 99 THR A O 1
ATOM 814 N N . GLU A 1 100 ? -13.898 1.842 13.037 1.00 82.38 100 GLU A N 1
ATOM 815 C CA . GLU A 1 100 ? -14.956 1.568 12.064 1.00 82.38 100 GLU A CA 1
ATOM 816 C C . GLU A 1 100 ? -14.431 1.870 10.650 1.00 82.38 100 GLU A C 1
ATOM 818 O O . GLU A 1 100 ? -13.425 2.576 10.508 1.00 82.38 100 GLU A O 1
ATOM 823 N N . LEU A 1 101 ? -15.089 1.285 9.645 1.00 72.56 101 LEU A N 1
ATOM 824 C CA . LEU A 1 101 ? -14.801 1.458 8.215 1.00 72.56 101 LEU A CA 1
ATOM 825 C C . LEU A 1 101 ? -15.324 2.789 7.674 1.00 72.56 101 LEU A C 1
ATOM 827 O O . LEU A 1 101 ? -16.479 3.134 8.007 1.00 72.56 101 LEU A O 1
#

Foldseek 3Di:
DDLCPQQPVPPVDGSVVLQVVLLVVLCVVPVPLSVLCVQLVHGSCRQQRVCVVCVNPVPDDPVVSVVLVVVCVVDDSCSSSVVSSVVCVVVVVVSSVDNYD

Secondary structure (DSSP, 8-state):
--TTTTTTTTTTS--HHHHHHHHHHHHHH-HHHHHHHHHTT--HHHHTHHHHHTTTTTTS-HHHHHHHHHHHHHS-THHHHHHHHHHHHHTHHHHTT----